Protein AF-A0A800K346-F1 (afdb_monomer_lite)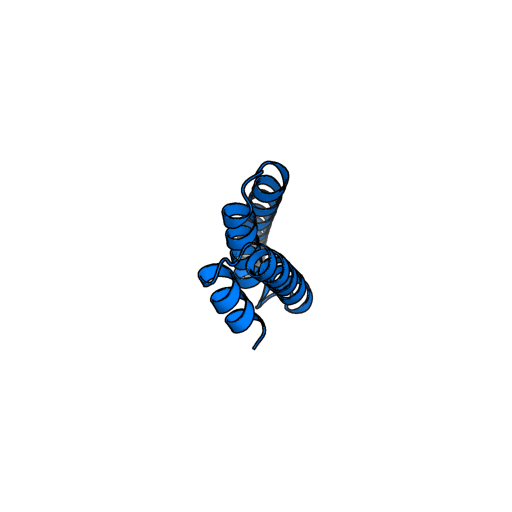

Structure (mmCIF, N/CA/C/O backbone):
data_AF-A0A800K346-F1
#
_entry.id   AF-A0A800K346-F1
#
loop_
_atom_site.group_PDB
_atom_site.id
_atom_site.type_symbol
_atom_site.label_atom_id
_atom_site.label_alt_id
_atom_site.label_comp_id
_atom_site.label_asym_id
_atom_site.label_entity_id
_atom_site.label_seq_id
_atom_site.pdbx_PDB_ins_code
_atom_site.Cartn_x
_atom_site.Cartn_y
_atom_site.Cartn_z
_atom_site.occupancy
_atom_site.B_iso_or_equiv
_atom_site.auth_seq_id
_atom_site.auth_comp_id
_atom_site.auth_asym_id
_atom_site.auth_atom_id
_atom_site.pdbx_PDB_model_num
ATOM 1 N N . MET A 1 1 ? 22.268 3.433 -37.663 1.00 68.50 1 MET A N 1
ATOM 2 C CA . MET A 1 1 ? 22.185 4.623 -36.783 1.00 68.50 1 MET A CA 1
ATOM 3 C C . MET A 1 1 ? 20.792 4.776 -36.171 1.00 68.50 1 MET A C 1
ATOM 5 O O . MET A 1 1 ? 20.700 4.766 -34.953 1.00 68.50 1 MET A O 1
ATOM 9 N N . LEU A 1 2 ? 19.720 4.785 -36.977 1.00 81.69 2 LEU A N 1
ATOM 10 C CA . LEU A 1 2 ? 18.318 4.86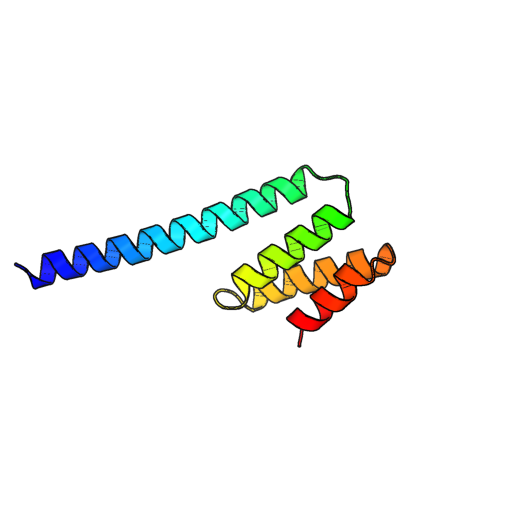5 -36.519 1.00 81.69 2 LEU A CA 1
ATOM 11 C C . LEU A 1 2 ? 17.921 3.853 -35.428 1.00 81.69 2 LEU A C 1
ATOM 13 O O . LEU A 1 2 ? 17.360 4.254 -34.419 1.00 81.69 2 LEU A O 1
ATOM 17 N N . LEU A 1 3 ? 18.281 2.571 -35.571 1.00 82.94 3 LEU A N 1
ATOM 18 C CA . LEU A 1 3 ? 17.943 1.542 -34.572 1.00 82.94 3 LEU A CA 1
ATOM 19 C C . LEU A 1 3 ? 18.545 1.826 -33.183 1.00 82.94 3 LEU A C 1
ATOM 21 O O . LEU A 1 3 ? 17.902 1.585 -32.169 1.00 82.94 3 LEU A O 1
ATOM 25 N N . ARG A 1 4 ? 19.767 2.375 -33.131 1.00 84.69 4 ARG A N 1
ATOM 26 C CA . ARG A 1 4 ? 20.443 2.710 -31.866 1.00 84.69 4 ARG A CA 1
ATOM 27 C C . ARG A 1 4 ? 19.803 3.922 -31.191 1.00 84.69 4 ARG A C 1
ATOM 29 O O . ARG A 1 4 ? 19.634 3.921 -29.979 1.00 84.69 4 ARG A O 1
ATOM 36 N N . VAL A 1 5 ? 19.412 4.924 -31.980 1.00 88.31 5 VAL A N 1
ATOM 37 C CA . VAL A 1 5 ? 18.698 6.113 -31.486 1.00 88.31 5 VAL A CA 1
ATOM 38 C C . VAL A 1 5 ? 17.307 5.732 -30.971 1.00 88.31 5 VAL A C 1
ATOM 40 O O . VAL A 1 5 ? 16.911 6.170 -29.896 1.00 88.31 5 VAL A O 1
ATOM 43 N N . PHE A 1 6 ? 16.598 4.854 -31.684 1.00 90.44 6 PHE A N 1
ATOM 44 C CA . PHE A 1 6 ? 15.299 4.338 -31.255 1.00 90.44 6 PHE A CA 1
ATOM 45 C C . PHE A 1 6 ? 15.397 3.514 -29.961 1.00 90.44 6 PHE A C 1
ATOM 47 O O . PHE A 1 6 ? 14.606 3.717 -29.046 1.00 90.44 6 PHE A O 1
ATOM 54 N N . ALA A 1 7 ? 16.403 2.642 -29.836 1.00 90.19 7 ALA A N 1
ATOM 55 C CA . ALA A 1 7 ? 16.631 1.885 -28.606 1.00 90.19 7 ALA A CA 1
ATOM 56 C C . ALA A 1 7 ? 16.907 2.799 -27.397 1.00 90.19 7 ALA A C 1
ATOM 58 O O . ALA A 1 7 ? 16.342 2.584 -26.328 1.00 90.19 7 ALA A O 1
ATOM 59 N N . LEU A 1 8 ? 17.715 3.853 -27.571 1.00 90.62 8 LEU A N 1
ATOM 60 C CA . LEU A 1 8 ? 17.959 4.847 -26.517 1.00 90.62 8 LEU A CA 1
ATOM 61 C C . LEU A 1 8 ? 16.677 5.583 -26.111 1.00 90.62 8 LEU A C 1
ATOM 63 O O . LEU A 1 8 ? 16.436 5.773 -24.923 1.00 90.62 8 LEU A O 1
ATOM 67 N N . PHE A 1 9 ? 15.832 5.944 -27.078 1.00 90.06 9 PHE A N 1
ATOM 68 C CA . PHE A 1 9 ? 14.541 6.576 -26.806 1.00 90.06 9 PHE A CA 1
ATOM 69 C C . PHE A 1 9 ? 13.618 5.677 -25.965 1.00 90.06 9 PHE A C 1
ATOM 71 O O . PHE A 1 9 ? 13.037 6.142 -24.987 1.00 90.06 9 PHE A O 1
ATOM 78 N N . VAL A 1 10 ? 13.537 4.379 -26.279 1.00 89.62 10 VAL A N 1
ATOM 79 C CA . VAL A 1 10 ? 12.741 3.415 -25.498 1.00 89.62 10 VAL A CA 1
ATOM 80 C C . VAL A 1 10 ? 13.276 3.267 -24.069 1.00 89.62 10 VAL A C 1
ATOM 82 O O . VAL A 1 10 ? 12.489 3.261 -23.125 1.00 89.62 10 VAL A O 1
ATOM 85 N N . ILE A 1 11 ? 14.599 3.209 -23.885 1.00 89.25 11 ILE A N 1
ATOM 86 C CA . ILE A 1 11 ? 15.215 3.130 -22.549 1.00 89.25 11 ILE A CA 1
ATOM 87 C C . ILE A 1 11 ? 14.872 4.370 -21.712 1.00 89.25 11 ILE A C 1
ATOM 89 O O . ILE A 1 11 ? 14.507 4.236 -20.544 1.00 89.25 11 ILE A O 1
ATOM 93 N N . ILE A 1 12 ? 14.936 5.564 -22.310 1.00 86.81 12 ILE A N 1
ATOM 94 C CA . ILE A 1 12 ? 14.573 6.820 -21.638 1.00 86.81 12 ILE A CA 1
ATOM 95 C C . ILE A 1 12 ? 13.102 6.796 -21.207 1.00 86.81 12 ILE A C 1
ATOM 97 O O . ILE A 1 12 ? 12.805 7.118 -20.059 1.00 86.81 12 ILE A O 1
ATOM 101 N N . LEU A 1 13 ? 12.189 6.353 -22.080 1.00 83.94 13 LEU A N 1
ATOM 102 C CA . LEU A 1 13 ? 10.767 6.251 -21.741 1.00 83.94 13 LEU A CA 1
ATOM 103 C C . LEU A 1 13 ? 10.509 5.287 -20.578 1.00 83.94 13 LEU A C 1
ATOM 105 O O . LEU A 1 13 ? 9.737 5.616 -19.676 1.00 83.94 13 LEU A O 1
ATOM 109 N N . ILE A 1 14 ? 11.154 4.117 -20.568 1.00 82.62 14 ILE A N 1
ATOM 110 C CA . ILE A 1 14 ? 11.015 3.148 -19.470 1.00 82.62 14 ILE A CA 1
ATOM 111 C C . ILE A 1 14 ? 11.531 3.758 -18.161 1.00 82.62 14 ILE A C 1
ATOM 113 O O . ILE A 1 14 ? 10.865 3.655 -17.130 1.00 82.62 14 ILE A O 1
ATOM 117 N N . HIS A 1 15 ? 12.679 4.441 -18.203 1.00 79.31 15 HIS A N 1
ATOM 118 C CA . HIS A 1 15 ? 13.262 5.066 -17.020 1.00 79.31 15 HIS A CA 1
ATOM 119 C C . HIS A 1 15 ? 12.358 6.162 -16.440 1.00 79.31 15 HIS A C 1
ATOM 121 O O . HIS A 1 15 ? 12.071 6.136 -15.246 1.00 79.31 15 HIS A O 1
ATOM 127 N N . SER A 1 16 ? 11.832 7.066 -17.275 1.00 73.19 16 SER A N 1
ATOM 128 C CA . SER A 1 16 ? 10.948 8.148 -16.818 1.00 73.19 16 SER A CA 1
ATOM 129 C C . SER A 1 16 ? 9.662 7.633 -16.161 1.00 73.19 16 SER A C 1
ATOM 131 O O . SER A 1 16 ? 9.231 8.191 -15.151 1.00 73.19 16 SER A O 1
ATOM 133 N N . ASN A 1 17 ? 9.067 6.558 -16.691 1.00 75.00 17 ASN A N 1
ATOM 134 C CA . ASN A 1 17 ? 7.882 5.943 -16.081 1.00 75.00 17 ASN A CA 1
ATOM 135 C C . ASN A 1 17 ? 8.201 5.336 -14.709 1.00 75.00 17 ASN A C 1
ATOM 137 O O . ASN A 1 17 ? 7.443 5.537 -13.761 1.00 75.00 17 ASN A O 1
ATOM 141 N N . CYS A 1 18 ? 9.344 4.658 -14.588 1.00 74.75 18 CYS A N 1
ATOM 142 C CA . CYS A 1 18 ? 9.791 4.077 -13.325 1.00 74.75 18 CYS A CA 1
ATOM 143 C C . CYS A 1 18 ? 10.027 5.163 -12.259 1.00 74.75 18 CYS A C 1
ATOM 145 O O . CYS A 1 18 ? 9.478 5.085 -11.163 1.00 74.75 18 CYS A O 1
ATOM 147 N N . THR A 1 19 ? 10.739 6.243 -12.605 1.00 71.12 19 THR A N 1
ATOM 148 C CA . THR A 1 19 ? 10.993 7.359 -11.678 1.00 71.12 19 THR A CA 1
ATOM 149 C C . THR A 1 19 ? 9.700 8.022 -11.197 1.00 71.12 19 THR A C 1
ATOM 151 O O . THR A 1 19 ? 9.576 8.332 -10.013 1.00 71.12 19 THR A O 1
ATOM 154 N N . SER A 1 20 ? 8.720 8.218 -12.088 1.00 69.44 20 SER A N 1
ATOM 155 C CA . SER A 1 20 ? 7.429 8.809 -11.712 1.00 69.44 20 SER A CA 1
ATOM 156 C C . SER A 1 20 ? 6.640 7.928 -10.739 1.00 69.44 20 SER A C 1
ATOM 158 O O . SER A 1 20 ? 5.970 8.458 -9.854 1.00 69.44 20 SER A O 1
ATOM 160 N N . GLN A 1 21 ? 6.704 6.603 -10.893 1.00 70.44 21 GLN A N 1
ATOM 161 C CA . GLN A 1 21 ? 6.038 5.666 -9.987 1.00 70.44 21 GLN A CA 1
ATOM 162 C C . GLN A 1 21 ? 6.700 5.666 -8.604 1.00 70.44 21 GLN A C 1
ATOM 164 O O . GLN A 1 21 ? 6.003 5.825 -7.603 1.00 70.44 21 GLN A O 1
ATOM 169 N N . THR A 1 22 ? 8.032 5.591 -8.530 1.00 73.81 22 THR A N 1
ATOM 170 C CA . THR A 1 22 ? 8.760 5.609 -7.249 1.00 73.81 22 THR A CA 1
ATOM 171 C C . THR A 1 22 ? 8.533 6.908 -6.470 1.00 73.81 22 THR A C 1
ATOM 173 O O . THR A 1 22 ? 8.220 6.856 -5.284 1.00 73.81 22 THR A O 1
ATOM 176 N N . ALA A 1 23 ? 8.567 8.066 -7.141 1.00 74.00 23 ALA A N 1
ATOM 177 C CA . ALA A 1 23 ? 8.328 9.357 -6.489 1.00 74.00 23 ALA A CA 1
ATOM 178 C C . ALA A 1 23 ? 6.933 9.455 -5.841 1.00 74.00 23 ALA A C 1
ATOM 180 O O . ALA A 1 23 ? 6.777 10.076 -4.788 1.00 74.00 23 ALA A O 1
ATOM 181 N N . SER A 1 24 ? 5.919 8.826 -6.449 1.00 80.56 24 SER A N 1
ATOM 182 C CA . SER A 1 24 ? 4.568 8.796 -5.883 1.00 80.56 24 SER A CA 1
ATOM 183 C C . SER A 1 24 ? 4.501 7.971 -4.593 1.00 80.56 24 SER A C 1
ATOM 185 O O . SER A 1 24 ? 3.919 8.427 -3.611 1.00 80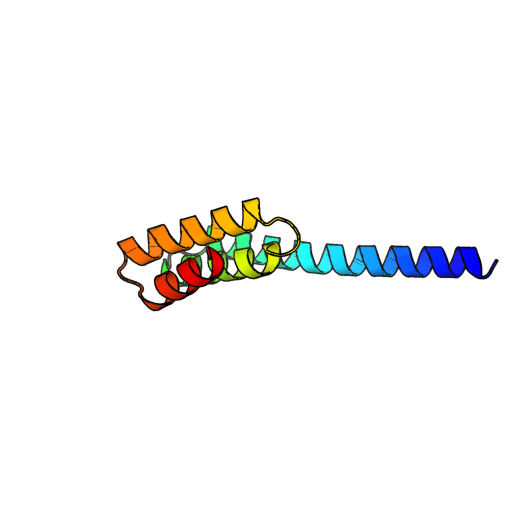.56 24 SER A O 1
ATOM 187 N N . ILE A 1 25 ? 5.164 6.812 -4.554 1.00 87.38 25 ILE A N 1
ATOM 188 C CA . ILE A 1 25 ? 5.204 5.940 -3.374 1.00 87.38 25 ILE A CA 1
ATOM 189 C C . ILE A 1 25 ? 5.985 6.606 -2.238 1.00 87.38 25 ILE A C 1
ATOM 191 O O . ILE A 1 25 ? 5.501 6.639 -1.108 1.00 87.38 25 ILE A O 1
ATOM 195 N N . ASP A 1 26 ? 7.141 7.206 -2.526 1.00 87.31 26 ASP A N 1
ATOM 196 C CA . ASP A 1 26 ? 7.957 7.889 -1.513 1.00 87.31 26 ASP A CA 1
ATOM 197 C C . ASP A 1 26 ? 7.200 9.049 -0.857 1.00 87.31 26 ASP A C 1
ATOM 199 O O . ASP A 1 26 ? 7.250 9.231 0.363 1.00 87.31 26 ASP A O 1
ATOM 203 N N . SER A 1 27 ? 6.443 9.809 -1.653 1.00 88.00 27 SER A N 1
ATOM 204 C CA . SER A 1 27 ? 5.589 10.881 -1.138 1.00 88.00 27 SER A CA 1
ATOM 205 C C . SER A 1 27 ? 4.480 10.345 -0.229 1.00 88.00 27 SER A C 1
ATOM 207 O O . SER A 1 27 ? 4.196 10.946 0.809 1.00 88.00 27 SER A O 1
ATOM 209 N N . LEU A 1 28 ? 3.847 9.229 -0.599 1.00 91.81 28 LEU A N 1
ATOM 210 C CA . LEU A 1 28 ? 2.794 8.595 0.199 1.00 91.81 28 LEU A CA 1
ATOM 211 C C . LEU A 1 28 ? 3.352 8.027 1.514 1.00 91.81 28 LEU A C 1
ATOM 213 O O . LEU A 1 28 ? 2.779 8.257 2.579 1.00 91.81 28 LEU A O 1
ATOM 217 N N . LEU A 1 29 ? 4.522 7.386 1.479 1.00 92.69 29 LEU A N 1
ATOM 218 C CA . LEU A 1 29 ? 5.227 6.937 2.683 1.00 92.69 29 LEU A CA 1
ATOM 219 C C . LEU A 1 29 ? 5.626 8.109 3.587 1.00 92.69 29 LEU A C 1
ATOM 221 O O . LEU A 1 29 ? 5.558 8.000 4.812 1.00 92.69 29 LEU A O 1
ATOM 225 N N . GLY A 1 30 ? 6.024 9.239 3.000 1.00 91.69 30 GLY A N 1
ATOM 226 C CA . GLY A 1 30 ? 6.266 10.480 3.732 1.00 91.69 30 GLY A CA 1
ATOM 227 C C . GLY A 1 30 ? 5.017 10.974 4.462 1.00 91.69 30 GLY A C 1
ATOM 228 O O . GLY A 1 30 ? 5.105 11.328 5.636 1.00 91.69 30 GLY A O 1
ATOM 229 N N . LEU A 1 31 ? 3.856 10.932 3.802 1.00 91.38 31 LEU A N 1
ATOM 230 C CA . LEU A 1 31 ? 2.581 11.347 4.389 1.00 91.38 31 LEU A CA 1
ATOM 231 C C . LEU A 1 31 ? 2.170 10.464 5.576 1.00 91.38 31 LEU A C 1
ATOM 233 O O . LEU A 1 31 ? 1.732 10.999 6.590 1.00 91.38 31 LEU A O 1
ATOM 237 N N . ILE A 1 32 ? 2.367 9.144 5.494 1.00 92.56 32 ILE A N 1
ATOM 238 C CA . ILE A 1 32 ? 2.110 8.229 6.622 1.00 92.56 32 ILE A CA 1
ATOM 239 C C . ILE A 1 32 ? 2.969 8.599 7.835 1.00 92.56 32 ILE A C 1
ATOM 241 O O . ILE A 1 32 ? 2.470 8.624 8.953 1.00 92.56 32 ILE A O 1
ATOM 245 N N . LYS A 1 33 ? 4.251 8.924 7.626 1.00 92.31 33 LYS A N 1
ATOM 246 C CA . LYS A 1 33 ? 5.188 9.235 8.721 1.00 92.31 33 LYS A CA 1
ATOM 247 C C . LYS A 1 33 ? 4.841 10.501 9.503 1.00 92.31 33 LYS A C 1
ATOM 249 O O . LYS A 1 33 ? 5.302 10.641 10.629 1.00 92.31 33 LYS A O 1
ATOM 254 N N . ILE A 1 34 ? 4.109 11.430 8.893 1.00 93.81 34 ILE A N 1
ATOM 255 C CA . ILE A 1 34 ? 3.768 12.727 9.497 1.00 93.81 34 ILE A CA 1
ATOM 256 C C . ILE A 1 34 ? 2.290 12.840 9.879 1.00 93.81 34 ILE A C 1
ATOM 258 O O . ILE A 1 34 ? 1.879 13.881 10.386 1.00 93.81 34 ILE A O 1
ATOM 262 N N . SER A 1 35 ? 1.475 11.831 9.567 1.00 92.31 35 SER A N 1
ATOM 263 C CA . SER A 1 35 ? 0.041 11.861 9.837 1.00 92.31 35 SER A CA 1
ATOM 264 C C . SER A 1 35 ? -0.268 11.179 11.163 1.00 92.31 35 SER A C 1
ATOM 266 O O . SER A 1 35 ? 0.116 10.035 11.365 1.00 92.31 35 SER A O 1
ATOM 268 N N . ASP A 1 36 ? -1.037 11.856 12.015 1.00 93.25 36 ASP A N 1
ATOM 269 C CA . ASP A 1 36 ? -1.600 11.282 13.247 1.00 93.25 36 ASP A CA 1
ATOM 270 C C . ASP A 1 36 ? -3.054 10.809 13.059 1.00 93.25 36 ASP A C 1
ATOM 272 O O . ASP A 1 36 ? -3.730 10.431 14.014 1.00 93.25 36 ASP A O 1
ATOM 276 N N . ASN A 1 37 ? -3.589 10.889 11.835 1.00 93.69 37 ASN A N 1
ATOM 277 C CA . ASN A 1 37 ? -4.974 10.531 11.547 1.00 93.69 37 ASN A CA 1
ATOM 278 C C . ASN A 1 37 ? -5.043 9.138 10.916 1.00 93.69 37 ASN A C 1
ATOM 280 O O . ASN A 1 37 ? -4.696 8.960 9.746 1.00 93.69 37 ASN A O 1
ATOM 284 N N . ASP A 1 38 ? -5.582 8.179 11.665 1.00 92.31 38 ASP A N 1
ATOM 285 C CA . ASP A 1 38 ? -5.693 6.784 11.231 1.00 92.31 38 ASP A CA 1
ATOM 286 C C . ASP A 1 38 ? -6.459 6.618 9.910 1.00 92.31 38 ASP A C 1
ATOM 288 O O . ASP A 1 38 ? -6.075 5.806 9.072 1.00 92.31 38 ASP A O 1
ATOM 292 N N . SER A 1 39 ? -7.494 7.426 9.652 1.00 91.81 39 SER A N 1
ATOM 293 C CA . SER A 1 39 ? -8.231 7.372 8.378 1.00 91.81 39 SER A CA 1
ATOM 294 C C . SER A 1 39 ? -7.377 7.834 7.193 1.00 91.81 39 SER A C 1
ATOM 296 O O . SER A 1 39 ? -7.525 7.313 6.085 1.00 91.81 39 SER A O 1
ATOM 298 N N . ILE A 1 40 ? -6.476 8.800 7.398 1.00 92.94 40 ILE A N 1
ATOM 299 C CA . ILE A 1 40 ? -5.522 9.225 6.363 1.00 92.94 40 ILE A CA 1
ATOM 300 C C . ILE A 1 40 ? -4.502 8.114 6.132 1.00 92.94 40 ILE A C 1
ATOM 302 O O . ILE A 1 40 ? -4.287 7.732 4.983 1.00 92.94 40 ILE A O 1
ATOM 306 N N . ILE A 1 41 ? -3.939 7.551 7.205 1.00 94.69 41 ILE A N 1
ATOM 307 C CA . ILE A 1 41 ? -2.982 6.441 7.123 1.00 94.69 41 ILE A CA 1
ATOM 308 C C . ILE A 1 41 ? -3.592 5.278 6.333 1.00 94.69 41 ILE A C 1
ATOM 310 O O . ILE A 1 41 ? -2.997 4.842 5.351 1.00 94.69 41 ILE A O 1
ATOM 314 N N . ILE A 1 42 ? -4.804 4.833 6.679 1.00 95.12 42 ILE A N 1
ATOM 315 C CA . ILE A 1 42 ? -5.511 3.750 5.976 1.00 95.12 42 ILE A CA 1
ATOM 316 C C . ILE A 1 42 ? -5.640 4.049 4.478 1.00 95.12 42 ILE A C 1
ATOM 318 O O . ILE A 1 42 ? -5.254 3.228 3.646 1.00 95.12 42 ILE A O 1
ATOM 322 N N . ASN A 1 43 ? -6.157 5.225 4.114 1.00 94.88 43 ASN A N 1
ATOM 323 C CA . ASN A 1 43 ? -6.385 5.570 2.709 1.00 94.88 43 ASN A CA 1
ATOM 324 C C . ASN A 1 43 ? -5.082 5.640 1.905 1.00 94.88 43 ASN A C 1
ATOM 326 O O . ASN A 1 43 ? -5.054 5.242 0.738 1.00 94.88 43 ASN A O 1
ATOM 330 N N . VAL A 1 44 ? -4.000 6.110 2.527 1.00 95.56 44 VAL A N 1
ATOM 331 C CA . VAL A 1 44 ? -2.679 6.162 1.899 1.00 95.56 44 VAL A CA 1
ATOM 332 C C . VAL A 1 44 ? -2.104 4.757 1.708 1.00 95.56 44 VAL A C 1
ATOM 334 O O . VAL A 1 44 ? -1.621 4.455 0.619 1.00 95.56 44 VAL A O 1
ATOM 337 N N . GLN A 1 45 ? -2.224 3.872 2.700 1.00 95.88 45 GLN A N 1
ATOM 338 C CA . GLN A 1 45 ? -1.790 2.473 2.581 1.00 95.88 45 GLN A CA 1
ATOM 339 C C . GLN A 1 45 ? -2.543 1.740 1.459 1.00 95.88 45 GLN A C 1
ATOM 341 O O . GLN A 1 45 ? -1.931 1.059 0.636 1.00 95.88 45 GLN A O 1
ATOM 346 N N . LEU A 1 46 ? -3.860 1.949 1.353 1.00 95.38 46 LEU A N 1
ATOM 347 C CA . LEU A 1 46 ? -4.673 1.390 0.267 1.00 95.38 46 LEU A CA 1
ATOM 348 C C . LEU A 1 46 ? -4.251 1.923 -1.109 1.00 95.38 46 LEU A C 1
ATOM 350 O O . LEU A 1 46 ? -4.232 1.166 -2.077 1.00 95.38 46 LEU A O 1
ATOM 354 N N . ALA A 1 47 ? -3.884 3.203 -1.204 1.00 94.12 47 ALA A N 1
ATOM 355 C CA . ALA A 1 47 ? -3.378 3.782 -2.445 1.00 94.12 47 ALA A CA 1
ATOM 356 C C . ALA A 1 47 ? -2.016 3.187 -2.848 1.00 94.12 47 ALA A C 1
ATOM 358 O O . ALA A 1 47 ? -1.810 2.880 -4.022 1.00 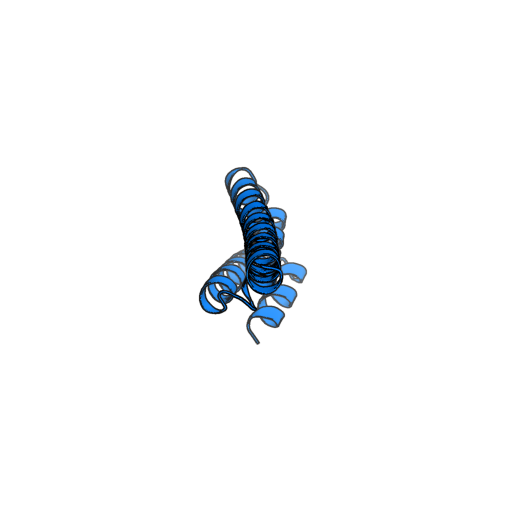94.12 47 ALA A O 1
ATOM 359 N N . ILE A 1 48 ? -1.101 2.974 -1.894 1.00 93.94 48 ILE A N 1
ATOM 360 C CA . ILE A 1 48 ? 0.185 2.309 -2.163 1.00 93.94 48 ILE A CA 1
ATOM 361 C C . ILE A 1 48 ? -0.054 0.870 -2.641 1.00 93.94 48 ILE A C 1
ATOM 363 O O . ILE A 1 48 ? 0.539 0.454 -3.637 1.00 93.94 48 ILE A O 1
ATOM 367 N N . SER A 1 49 ? -0.964 0.137 -1.993 1.00 94.50 49 SER A N 1
ATOM 368 C CA . SER A 1 49 ? -1.349 -1.217 -2.409 1.00 94.50 49 SER A CA 1
ATOM 369 C C . SER A 1 49 ? -1.859 -1.254 -3.860 1.00 94.50 49 SER A C 1
ATOM 371 O O . SER A 1 49 ? -1.384 -2.057 -4.665 1.00 94.50 49 SER A O 1
ATOM 373 N N . GLU A 1 50 ? -2.737 -0.321 -4.245 1.00 91.88 50 GLU A N 1
ATOM 374 C CA . GLU A 1 50 ? -3.243 -0.202 -5.624 1.00 91.88 50 GLU A CA 1
ATOM 375 C C . GLU A 1 50 ? -2.134 0.065 -6.652 1.00 91.88 50 GLU A C 1
ATOM 377 O O . GLU A 1 50 ? -2.194 -0.448 -7.773 1.00 91.88 50 GLU A O 1
ATOM 382 N N . ILE A 1 51 ? -1.116 0.849 -6.287 1.00 91.44 51 ILE A N 1
ATOM 383 C CA . ILE A 1 51 ? 0.036 1.124 -7.157 1.00 91.44 51 ILE A CA 1
ATOM 384 C C . ILE A 1 51 ? 0.892 -0.137 -7.319 1.00 91.44 51 ILE A C 1
ATOM 386 O O . ILE A 1 51 ? 1.299 -0.468 -8.436 1.00 91.44 51 ILE A O 1
ATOM 390 N N . LEU A 1 52 ? 1.147 -0.851 -6.220 1.00 91.38 52 LEU A N 1
ATOM 391 C CA . LEU A 1 52 ? 2.060 -1.991 -6.194 1.00 91.38 52 LEU A CA 1
ATOM 392 C C . LEU A 1 52 ? 1.464 -3.275 -6.773 1.00 91.38 52 LEU A C 1
ATOM 394 O O . LEU A 1 52 ? 2.228 -4.127 -7.216 1.00 91.38 52 LEU A O 1
ATOM 398 N N . ILE A 1 53 ? 0.138 -3.417 -6.860 1.00 91.00 53 ILE A N 1
ATOM 399 C CA . ILE A 1 53 ? -0.520 -4.692 -7.207 1.00 91.00 53 ILE A CA 1
ATOM 400 C C . ILE A 1 53 ? -0.015 -5.351 -8.505 1.00 91.00 53 ILE A C 1
ATOM 402 O O . ILE A 1 53 ? -0.061 -6.570 -8.647 1.00 91.00 53 ILE A O 1
ATOM 406 N N . LYS A 1 54 ? 0.483 -4.562 -9.467 1.00 86.75 54 LYS A N 1
ATOM 407 C CA . LYS A 1 54 ? 1.004 -5.068 -10.751 1.00 86.75 54 LYS A CA 1
ATOM 408 C C . LYS A 1 54 ? 2.512 -5.311 -10.768 1.00 86.75 54 LYS A C 1
ATOM 410 O O . LYS A 1 54 ? 2.984 -6.030 -11.645 1.00 86.75 54 LYS A O 1
ATOM 415 N N . THR A 1 55 ? 3.263 -4.676 -9.875 1.00 86.75 55 THR A N 1
ATOM 416 C CA . THR A 1 55 ? 4.736 -4.652 -9.896 1.00 86.75 55 THR A CA 1
ATOM 417 C C . THR A 1 55 ? 5.358 -5.378 -8.708 1.00 86.75 55 THR A C 1
ATOM 419 O O . THR A 1 55 ? 6.418 -5.973 -8.860 1.00 86.75 55 THR A O 1
ATOM 422 N N . ASP A 1 56 ? 4.691 -5.354 -7.556 1.00 91.12 56 ASP A N 1
ATOM 423 C CA . ASP A 1 56 ? 5.049 -6.054 -6.323 1.00 91.12 56 ASP A CA 1
ATOM 424 C C . ASP A 1 56 ? 3.769 -6.495 -5.579 1.00 91.12 56 ASP A C 1
ATOM 426 O O . ASP A 1 56 ? 3.284 -5.800 -4.683 1.00 91.12 56 ASP A O 1
ATOM 430 N N . PRO A 1 57 ? 3.179 -7.642 -5.962 1.00 90.75 57 PRO A N 1
ATOM 431 C CA . PRO A 1 57 ? 1.948 -8.134 -5.347 1.00 90.75 57 PRO A CA 1
ATOM 432 C C . PRO A 1 57 ? 2.099 -8.472 -3.859 1.00 90.75 57 PRO A C 1
ATOM 434 O O . PRO A 1 57 ? 1.135 -8.349 -3.111 1.00 90.75 57 PRO A O 1
ATOM 437 N N . VAL A 1 58 ? 3.297 -8.885 -3.428 1.00 94.00 58 VAL A N 1
ATOM 438 C CA . VAL A 1 58 ? 3.558 -9.235 -2.024 1.00 94.00 58 VAL A CA 1
ATOM 439 C C . VAL A 1 58 ? 3.565 -7.967 -1.178 1.00 94.00 58 VAL A C 1
ATOM 441 O O . VAL A 1 58 ? 2.816 -7.889 -0.207 1.00 94.00 58 VAL A O 1
ATOM 444 N N . GLY A 1 59 ? 4.307 -6.936 -1.594 1.00 91.94 59 GLY A N 1
ATOM 445 C CA . GLY A 1 59 ? 4.268 -5.636 -0.924 1.00 91.94 59 GLY A CA 1
ATOM 446 C C . GLY A 1 59 ? 2.870 -5.010 -0.954 1.00 91.94 59 GLY A C 1
ATOM 447 O O . GLY A 1 59 ? 2.402 -4.482 0.053 1.00 91.94 59 GLY A O 1
ATOM 448 N N . ALA A 1 60 ? 2.148 -5.126 -2.075 1.00 93.38 60 ALA A N 1
ATOM 449 C CA . ALA A 1 60 ? 0.765 -4.657 -2.170 1.00 93.38 60 ALA A CA 1
ATOM 450 C C . ALA A 1 60 ? -0.150 -5.311 -1.123 1.00 93.38 60 ALA A C 1
ATOM 452 O O . ALA A 1 60 ? -0.978 -4.622 -0.517 1.00 93.38 60 ALA A O 1
ATOM 453 N N . GLN A 1 61 ? 0.012 -6.616 -0.899 1.00 95.50 61 GLN A N 1
ATOM 454 C CA . GLN A 1 61 ? -0.735 -7.357 0.109 1.00 95.50 61 GLN A CA 1
ATOM 455 C C . GLN A 1 61 ? -0.404 -6.870 1.526 1.00 95.50 61 GLN A C 1
ATOM 457 O O . GLN A 1 61 ? -1.324 -6.584 2.287 1.00 95.50 61 GLN A O 1
ATOM 462 N N . GLU A 1 62 ? 0.877 -6.679 1.857 1.00 95.94 62 GLU A N 1
ATOM 463 C CA . GLU A 1 62 ? 1.298 -6.178 3.176 1.00 95.94 62 GLU A CA 1
ATOM 464 C C . GLU A 1 62 ? 0.652 -4.825 3.520 1.00 95.94 62 GLU A C 1
ATOM 466 O O . GLU A 1 62 ? 0.169 -4.615 4.638 1.00 95.94 62 GLU A O 1
ATOM 471 N N . PHE A 1 63 ? 0.583 -3.911 2.548 1.00 95.88 63 PHE A N 1
ATOM 472 C CA . PHE A 1 63 ? -0.071 -2.614 2.726 1.00 95.88 63 PHE A CA 1
ATOM 473 C C . PHE A 1 63 ? -1.591 -2.728 2.904 1.00 95.88 63 PHE A C 1
ATOM 475 O O . PHE A 1 63 ? -2.165 -2.008 3.729 1.00 95.88 63 PHE A O 1
ATOM 482 N N . ALA A 1 64 ? -2.245 -3.630 2.168 1.00 96.06 64 ALA A N 1
ATOM 483 C CA . ALA A 1 64 ? -3.678 -3.882 2.311 1.00 96.06 64 ALA A CA 1
ATOM 484 C C . ALA A 1 64 ? -4.015 -4.539 3.662 1.00 96.06 64 ALA A C 1
ATOM 486 O O . ALA A 1 64 ? -4.957 -4.103 4.324 1.00 96.06 64 ALA A O 1
ATOM 487 N N . ASP A 1 65 ? -3.219 -5.509 4.114 1.00 97.31 65 ASP A N 1
ATOM 488 C CA . ASP A 1 65 ? -3.381 -6.167 5.418 1.00 97.31 65 ASP A CA 1
ATOM 489 C C . ASP A 1 65 ? -3.200 -5.176 6.577 1.00 97.31 65 ASP A C 1
ATOM 491 O O . ASP A 1 65 ? -3.973 -5.166 7.541 1.00 97.31 65 ASP A O 1
ATOM 495 N N . TYR A 1 66 ? -2.209 -4.284 6.480 1.00 95.94 66 TYR A N 1
ATOM 496 C CA . TYR A 1 66 ? -2.013 -3.235 7.478 1.00 95.94 66 TYR A CA 1
ATOM 497 C C . TYR A 1 66 ? -3.201 -2.262 7.523 1.00 95.94 66 TYR A C 1
ATOM 499 O O . TYR A 1 66 ? -3.686 -1.924 8.607 1.00 95.94 66 TYR A 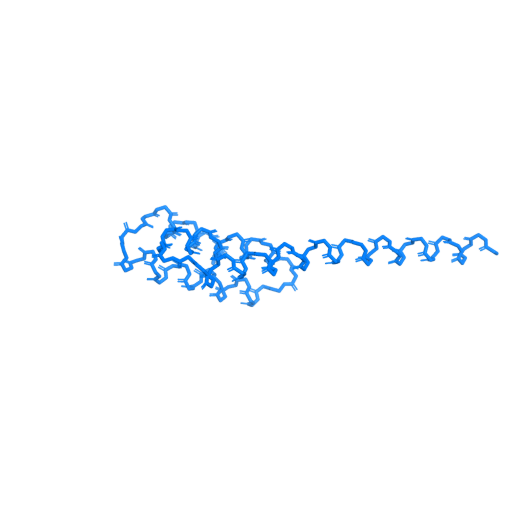O 1
ATOM 507 N N . ALA A 1 67 ? -3.702 -1.840 6.357 1.00 95.62 67 ALA A N 1
ATOM 508 C CA . ALA A 1 67 ? -4.880 -0.982 6.256 1.00 95.62 67 ALA A CA 1
ATOM 509 C C . ALA A 1 67 ? -6.136 -1.650 6.841 1.00 95.62 67 ALA A C 1
ATOM 511 O O . ALA A 1 67 ? -6.904 -0.985 7.541 1.00 95.62 67 ALA A O 1
ATOM 512 N N . LEU A 1 68 ? -6.322 -2.953 6.601 1.00 96.06 68 LEU A N 1
ATOM 513 C CA . LEU A 1 68 ? -7.422 -3.742 7.157 1.00 96.06 68 LEU A CA 1
ATOM 514 C C . LEU A 1 68 ? -7.377 -3.749 8.689 1.00 96.06 68 LEU A C 1
ATOM 516 O O . LEU A 1 68 ? -8.348 -3.367 9.334 1.00 96.06 68 LEU A O 1
ATOM 520 N N . ASN A 1 69 ? -6.220 -4.077 9.268 1.00 96.38 69 ASN A N 1
ATOM 521 C CA . ASN A 1 69 ? -6.036 -4.168 10.718 1.00 96.38 69 ASN A CA 1
ATOM 522 C C . ASN A 1 69 ? -6.351 -2.843 11.439 1.00 96.38 69 ASN A C 1
ATOM 524 O O . ASN A 1 69 ? -6.998 -2.836 12.487 1.00 96.38 69 ASN A O 1
ATOM 528 N N . ILE A 1 70 ? -5.918 -1.700 10.889 1.00 94.62 70 ILE A N 1
ATOM 529 C CA . ILE A 1 70 ? -6.272 -0.396 11.476 1.00 94.62 70 ILE A CA 1
ATOM 530 C C . ILE A 1 70 ? -7.763 -0.113 11.283 1.00 94.62 70 ILE A C 1
ATOM 532 O O . ILE A 1 70 ? -8.415 0.313 12.235 1.00 94.62 70 ILE A O 1
ATOM 536 N N . SER A 1 71 ? -8.310 -0.381 10.092 1.00 95.06 71 SER A N 1
ATOM 537 C CA . SER A 1 71 ? -9.729 -0.147 9.796 1.00 95.06 71 SER A CA 1
ATOM 538 C C . SER A 1 71 ? -10.644 -0.900 10.762 1.00 95.06 71 SER A C 1
ATOM 540 O O . SER A 1 71 ? -11.559 -0.293 11.315 1.00 95.06 71 SER A O 1
ATOM 542 N N . GLU A 1 72 ? -10.350 -2.171 11.041 1.00 95.25 72 GLU A N 1
ATOM 543 C CA . GLU A 1 72 ? -11.083 -2.991 12.014 1.00 95.25 72 GLU A CA 1
ATOM 544 C C . GLU A 1 72 ? -10.992 -2.409 13.434 1.00 95.25 72 GLU A C 1
ATOM 546 O O . GLU A 1 72 ? -11.997 -2.308 14.138 1.00 95.25 72 GLU A O 1
ATOM 551 N N . LYS A 1 73 ? -9.805 -1.954 13.860 1.00 94.75 73 LYS A N 1
ATOM 552 C CA . LYS A 1 73 ? -9.598 -1.380 15.204 1.00 94.75 73 LYS A CA 1
ATOM 553 C C . LYS A 1 73 ? -10.396 -0.106 15.449 1.00 94.75 73 LYS A C 1
ATOM 555 O O . LYS A 1 73 ? -10.877 0.102 16.563 1.00 94.75 73 LYS A O 1
ATOM 560 N N . ILE A 1 74 ? -10.508 0.752 14.439 1.00 94.25 74 ILE A N 1
ATOM 561 C CA . ILE A 1 74 ? -11.197 2.044 14.560 1.00 94.25 74 ILE A CA 1
ATOM 562 C C . ILE A 1 74 ? -12.647 1.995 14.052 1.00 94.25 74 ILE A C 1
ATOM 564 O O . ILE A 1 74 ? -13.326 3.020 14.068 1.00 94.25 74 ILE A O 1
ATOM 568 N N . ASN A 1 75 ? -13.130 0.824 13.617 1.00 93.94 75 ASN A N 1
ATOM 569 C CA . ASN A 1 75 ? -14.427 0.625 12.959 1.00 93.94 75 ASN A CA 1
ATOM 570 C C . ASN A 1 75 ? -14.626 1.520 11.718 1.00 93.94 75 ASN A C 1
ATOM 572 O O . ASN A 1 75 ? -15.686 2.118 11.518 1.00 93.94 75 ASN A O 1
ATOM 576 N N . TYR A 1 76 ? -13.598 1.632 10.875 1.00 92.75 76 TYR A N 1
ATOM 577 C CA . TYR A 1 76 ? -13.656 2.375 9.617 1.00 92.75 76 TYR A CA 1
ATOM 578 C C . TYR A 1 76 ? -14.064 1.465 8.452 1.00 92.75 76 TYR A C 1
ATOM 580 O O . TYR A 1 76 ? -13.238 1.011 7.661 1.00 92.75 76 TYR A O 1
ATOM 588 N N . GLU A 1 77 ? -15.374 1.248 8.331 1.00 91.56 77 GLU A N 1
ATOM 589 C CA . GLU A 1 77 ? -16.002 0.330 7.367 1.00 91.56 77 GLU A CA 1
ATOM 590 C C . GLU A 1 77 ? -15.549 0.561 5.912 1.00 91.56 77 GLU A C 1
ATOM 592 O O . GLU A 1 77 ? -15.315 -0.382 5.155 1.00 91.56 77 GLU A O 1
ATOM 597 N N . HIS A 1 78 ? -15.360 1.822 5.508 1.00 89.44 78 HIS A N 1
ATOM 598 C CA . HIS A 1 78 ? -14.909 2.139 4.151 1.00 89.44 78 HIS A CA 1
ATOM 599 C C . HIS A 1 78 ? -13.508 1.584 3.849 1.00 89.44 78 HIS A C 1
ATOM 601 O O . HIS A 1 78 ? -13.279 1.035 2.768 1.00 89.44 78 HIS A O 1
ATOM 607 N N . GLY A 1 79 ? -12.579 1.720 4.799 1.00 83.94 79 GLY A N 1
ATOM 608 C CA . GLY A 1 79 ? -11.216 1.209 4.664 1.00 83.94 79 GLY A CA 1
ATOM 609 C C . GLY A 1 79 ? -11.174 -0.314 4.670 1.00 83.94 79 GLY A C 1
ATOM 610 O O . GLY A 1 79 ? -10.483 -0.904 3.841 1.00 83.94 79 GLY A O 1
ATOM 611 N N . GLU A 1 80 ? -11.984 -0.940 5.523 1.00 90.31 80 GLU A N 1
ATOM 612 C CA . GLU A 1 80 ? -12.117 -2.395 5.619 1.00 90.31 80 GLU A CA 1
ATOM 613 C C . GLU A 1 80 ? -12.589 -3.009 4.292 1.00 90.31 80 GLU A C 1
ATOM 615 O O . GLU A 1 80 ? -11.911 -3.866 3.721 1.00 90.31 80 GLU A O 1
ATOM 620 N N . ILE A 1 81 ? -13.703 -2.514 3.736 1.00 92.38 81 ILE A N 1
ATOM 621 C CA . ILE A 1 81 ? -14.258 -3.016 2.467 1.00 92.38 81 ILE A CA 1
ATOM 622 C C . ILE A 1 81 ? -13.236 -2.882 1.336 1.00 92.38 81 ILE A C 1
ATOM 624 O O . ILE A 1 81 ? -13.073 -3.795 0.518 1.00 92.38 81 ILE A O 1
ATOM 628 N N . LYS A 1 82 ? -12.551 -1.736 1.267 1.00 91.50 82 LYS A N 1
ATOM 629 C CA . LYS A 1 82 ? -11.568 -1.481 0.214 1.00 91.50 82 LYS A CA 1
ATOM 630 C C . LYS A 1 82 ? -10.335 -2.379 0.369 1.00 91.50 82 LYS A C 1
ATOM 632 O O . LYS A 1 82 ? -9.877 -2.917 -0.637 1.00 91.50 82 LYS A O 1
ATOM 637 N N . ALA A 1 83 ? -9.852 -2.600 1.592 1.00 89.25 83 ALA A N 1
ATOM 638 C CA . ALA A 1 83 ? -8.749 -3.520 1.868 1.00 89.25 83 ALA A CA 1
ATOM 639 C C . ALA A 1 83 ? -9.100 -4.957 1.457 1.00 89.25 83 ALA A C 1
ATOM 641 O O . ALA A 1 83 ? -8.379 -5.575 0.676 1.00 89.25 83 ALA A O 1
ATOM 642 N N . LEU A 1 84 ? -10.265 -5.456 1.881 1.00 92.31 84 LEU A N 1
ATOM 643 C CA . LEU A 1 84 ? -10.736 -6.802 1.540 1.00 92.31 84 LEU A CA 1
ATOM 644 C C . LEU A 1 84 ? -10.890 -7.017 0.031 1.00 92.31 84 LEU A C 1
ATOM 646 O O . LEU A 1 84 ? -10.710 -8.133 -0.453 1.00 92.31 84 LEU A O 1
ATOM 650 N N . LYS A 1 85 ? -11.225 -5.964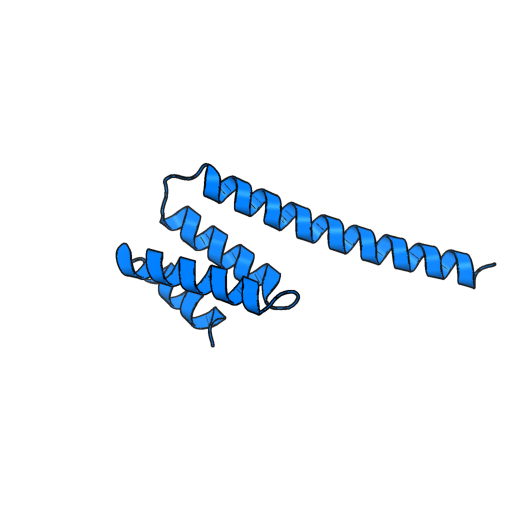 -0.720 1.00 93.12 85 LYS A N 1
ATOM 651 C CA . LYS A 1 85 ? -11.301 -6.023 -2.182 1.00 93.12 85 LYS A CA 1
ATOM 652 C C . LYS A 1 85 ? -9.926 -6.188 -2.837 1.00 93.12 85 LYS A C 1
ATOM 654 O O . LYS A 1 85 ? -9.857 -6.810 -3.888 1.00 93.12 85 LYS A O 1
ATOM 659 N N . LEU A 1 86 ? -8.869 -5.619 -2.260 1.00 87.00 86 LEU A N 1
ATOM 660 C CA . LEU A 1 86 ? -7.502 -5.723 -2.789 1.00 87.00 86 LEU A CA 1
ATOM 661 C C . LEU A 1 86 ? -6.834 -7.060 -2.439 1.00 87.00 86 LEU A C 1
ATOM 663 O O . LEU A 1 86 ? -5.929 -7.487 -3.147 1.00 87.00 86 LEU A O 1
ATOM 667 N N . LEU A 1 87 ? -7.296 -7.720 -1.374 1.00 87.38 87 LEU A N 1
ATOM 668 C CA . LEU A 1 87 ? -6.791 -9.015 -0.904 1.00 87.38 87 LEU A CA 1
ATOM 669 C C . LEU A 1 87 ? -7.424 -10.236 -1.604 1.00 87.38 87 LEU A C 1
ATOM 671 O O . LEU A 1 87 ? -7.009 -11.364 -1.341 1.00 87.38 87 LEU A O 1
ATOM 675 N N . ARG A 1 88 ? -8.449 -10.039 -2.442 1.00 78.00 88 ARG A N 1
ATOM 676 C CA . ARG A 1 88 ? -9.192 -11.100 -3.146 1.00 78.00 88 ARG A CA 1
ATOM 677 C C . ARG A 1 88 ? -8.913 -11.087 -4.640 1.00 78.00 88 ARG A C 1
ATOM 679 O O . ARG A 1 88 ? -8.828 -12.199 -5.204 1.00 78.00 88 ARG A O 1
#

Secondary structure (DSSP, 8-state):
-HHHHHHHHHHHHHHHHHHHHHHHHHHHHHHHHH---HHHHHHHHHHHHHHHTTT-HHHHHHHHHHHHHHHHHHT-HHHHHHHHHH--

Radius of gyration: 17.09 Å; chains: 1; bounding box: 38×24×52 Å

Foldseek 3Di:
DVVVVVVVVVVVVVVVVVVVLVVLLVVLVVCLVPDPDLVSNLVSLLVNLVSCCVPPVPSSLVSLVVSLVSCVVVVVVVSNVSSVVSND

Sequence (88 aa):
MLLRVFALFVIILIHSNCTSQTASIDSLLGLIKISDNDSIIINVQLAISEILIKTDPVGAQEFADYALNISEKINYEHGEIKALKLLR

pLDDT: mean 89.23, std 7.05, range [68.5, 97.31]